Protein AF-A0A1Z4QUS5-F1 (afdb_monomer_lite)

Foldseek 3Di:
DDQPQLDDPLLLVVLVVCLVPPDPQSVLLSVLNNCVRVVHDLVVNCVVSVDDSVSSVVSSCLSNPDPQDPPDNVSSVVSSCVRRNPPPDDPDLFDPVLLVVLLVLLVVCVVPPPAPDLLRSLVVSQVVSVVVVGGNDHSVRSVVSNVPDD

Radius of gyration: 21.04 Å; chains: 1; bounding box: 39×36×60 Å

Structure (mmCIF, N/CA/C/O backbone):
data_AF-A0A1Z4QUS5-F1
#
_entry.id   AF-A0A1Z4QUS5-F1
#
loop_
_atom_site.group_PDB
_atom_site.id
_atom_site.type_symbol
_atom_site.label_atom_id
_atom_site.label_alt_id
_atom_site.label_comp_id
_atom_site.label_asym_id
_atom_site.label_entity_id
_atom_site.label_seq_id
_atom_site.pdbx_PDB_ins_code
_atom_site.Cartn_x
_atom_site.Cartn_y
_atom_site.Cartn_z
_atom_site.occupancy
_atom_site.B_iso_or_equiv
_atom_site.auth_seq_id
_atom_site.auth_comp_id
_atom_site.auth_asym_id
_atom_site.auth_atom_id
_atom_site.pdbx_PDB_model_num
ATOM 1 N N . MET A 1 1 ? -16.099 -4.750 26.395 1.00 41.19 1 MET A N 1
ATOM 2 C CA . MET A 1 1 ? -14.642 -4.618 26.167 1.00 41.19 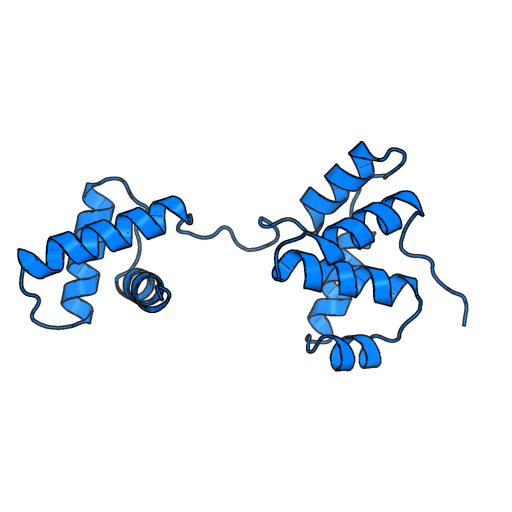1 MET A CA 1
ATOM 3 C C . MET A 1 1 ? -14.369 -3.147 25.902 1.00 41.19 1 MET A C 1
ATOM 5 O O . MET A 1 1 ? -15.075 -2.600 25.065 1.00 41.19 1 MET A O 1
ATOM 9 N N . PRO A 1 2 ? -13.471 -2.484 26.644 1.00 43.50 2 PRO A N 1
ATOM 10 C CA . PRO A 1 2 ? -13.249 -1.050 26.488 1.00 43.50 2 PRO A CA 1
ATOM 11 C C . PRO A 1 2 ? -12.694 -0.746 25.092 1.00 43.50 2 PRO A C 1
ATOM 13 O O . PRO A 1 2 ? -11.752 -1.396 24.635 1.00 43.50 2 PRO A O 1
ATOM 16 N N . HIS A 1 3 ? -13.311 0.222 24.412 1.00 53.38 3 HIS A N 1
ATOM 17 C CA . HIS A 1 3 ? -12.841 0.754 23.139 1.00 53.38 3 HIS A CA 1
ATOM 18 C C . HIS A 1 3 ? -11.503 1.457 23.371 1.00 53.38 3 HIS A C 1
ATOM 20 O O . HIS A 1 3 ? -11.458 2.529 23.968 1.00 53.38 3 HIS A O 1
ATOM 26 N N . ILE A 1 4 ? -10.402 0.861 22.913 1.00 56.81 4 ILE A N 1
ATOM 27 C CA . ILE A 1 4 ? -9.142 1.597 22.809 1.00 56.81 4 ILE A CA 1
ATOM 28 C C . ILE A 1 4 ? -9.257 2.406 21.527 1.00 56.81 4 ILE A C 1
ATOM 30 O O . ILE A 1 4 ? -9.103 1.868 20.432 1.00 56.81 4 ILE A O 1
ATOM 34 N N . GLN A 1 5 ? -9.593 3.680 21.676 1.00 68.50 5 GLN A N 1
ATOM 35 C CA . GLN A 1 5 ? -9.586 4.630 20.580 1.00 68.50 5 GLN A CA 1
ATOM 36 C C . GLN A 1 5 ? -8.124 4.842 20.166 1.00 68.50 5 GLN A C 1
ATOM 38 O O . GLN A 1 5 ? -7.312 5.334 20.945 1.00 68.50 5 GLN A O 1
ATOM 43 N N . ILE A 1 6 ? -7.765 4.361 18.975 1.00 79.69 6 ILE A N 1
ATOM 44 C CA . ILE A 1 6 ? -6.384 4.412 18.460 1.00 79.69 6 ILE A CA 1
ATOM 45 C C . ILE A 1 6 ? -6.158 5.708 17.661 1.00 79.69 6 ILE A C 1
ATOM 47 O O . ILE A 1 6 ? -5.011 6.088 17.434 1.00 79.69 6 ILE A O 1
ATOM 51 N N . LEU A 1 7 ? -7.242 6.371 17.235 1.00 84.12 7 LEU A N 1
ATOM 52 C CA . LEU A 1 7 ? -7.218 7.564 16.390 1.00 84.12 7 LEU A CA 1
ATOM 53 C C . LEU A 1 7 ? -7.811 8.783 17.106 1.00 84.12 7 LEU A C 1
ATOM 55 O O . LEU A 1 7 ? -8.913 8.712 17.660 1.00 84.12 7 LEU A O 1
ATOM 59 N N . ASN A 1 8 ? -7.135 9.927 16.996 1.00 87.50 8 ASN A N 1
ATOM 60 C CA . ASN A 1 8 ? -7.730 11.233 17.295 1.00 87.50 8 ASN A CA 1
ATOM 61 C C . ASN A 1 8 ? -8.809 11.565 16.230 1.00 87.50 8 ASN A C 1
ATOM 63 O O . ASN A 1 8 ? -8.622 11.208 15.064 1.00 87.50 8 ASN A O 1
ATOM 67 N N . PRO A 1 9 ? -9.929 12.241 16.561 1.00 87.75 9 PRO A N 1
ATOM 68 C CA . PRO A 1 9 ? -10.880 12.798 15.593 1.00 87.75 9 PRO A CA 1
ATOM 69 C C . PRO A 1 9 ? -10.282 13.375 14.297 1.00 87.75 9 PRO A C 1
ATOM 71 O O . PRO A 1 9 ? -10.767 13.048 13.216 1.00 87.75 9 PRO A O 1
ATOM 74 N N . ILE A 1 10 ? -9.212 14.173 14.387 1.00 88.50 10 ILE A N 1
ATOM 75 C CA . ILE A 1 10 ? -8.558 14.782 13.212 1.00 88.50 10 ILE A CA 1
ATOM 76 C C . ILE A 1 10 ? -7.894 13.707 12.340 1.00 88.50 10 ILE A C 1
ATOM 78 O O . ILE A 1 10 ? -8.083 13.669 11.127 1.00 88.50 10 ILE A O 1
ATOM 82 N N . GLU A 1 11 ? -7.161 12.779 12.959 1.00 89.00 11 GLU A N 1
ATOM 83 C CA . GLU A 1 11 ? -6.535 11.654 12.257 1.00 89.00 11 GLU A CA 1
ATOM 84 C C . GLU A 1 11 ? -7.579 10.772 11.569 1.00 89.00 11 GLU A C 1
ATOM 86 O O . GLU A 1 11 ? -7.385 10.351 10.429 1.00 89.00 11 GLU A O 1
ATOM 91 N N . LYS A 1 12 ? -8.707 10.520 12.245 1.00 91.19 12 LYS A N 1
ATOM 92 C CA . LYS A 1 12 ? -9.831 9.772 11.682 1.00 91.19 12 LYS A CA 1
ATOM 93 C C . LYS A 1 12 ? -10.361 10.457 10.419 1.00 91.19 12 LYS A C 1
ATOM 95 O O . LYS A 1 12 ? -10.504 9.784 9.404 1.00 91.19 12 LYS A O 1
ATOM 100 N N . GLN A 1 13 ? -10.580 11.772 10.455 1.00 91.19 13 GLN A N 1
ATOM 101 C CA . GLN A 1 13 ? -11.074 12.535 9.304 1.00 91.19 13 GLN A CA 1
ATOM 102 C C . GLN A 1 13 ? -10.115 12.463 8.103 1.00 91.19 13 GLN A C 1
ATOM 104 O O . GLN A 1 13 ? -10.543 12.248 6.968 1.00 91.19 13 GLN A O 1
ATOM 109 N N . VAL A 1 14 ? -8.807 12.591 8.344 1.00 90.31 14 VAL A N 1
ATOM 110 C CA . VAL A 1 14 ? -7.790 12.486 7.283 1.00 90.31 14 VAL A CA 1
ATOM 111 C C . VAL A 1 14 ? -7.732 11.066 6.707 1.00 90.31 14 VAL A C 1
ATOM 113 O O . VAL A 1 14 ? -7.637 10.890 5.490 1.00 90.31 14 VAL A O 1
ATOM 116 N N . LEU A 1 15 ? -7.832 10.038 7.554 1.00 90.81 15 LEU A N 1
ATOM 117 C CA . LEU A 1 15 ? -7.864 8.640 7.117 1.00 90.81 15 LEU A CA 1
ATOM 118 C C . LEU A 1 15 ? -9.115 8.307 6.301 1.00 90.81 15 LEU A C 1
ATOM 120 O O . LEU A 1 15 ? -9.005 7.585 5.313 1.00 90.81 15 LEU A O 1
ATOM 124 N N . GLU A 1 16 ? -10.278 8.842 6.675 1.00 92.81 16 GLU A N 1
ATOM 125 C CA . GLU A 1 16 ? -11.521 8.708 5.906 1.00 92.81 16 GLU A CA 1
ATOM 126 C C . GLU A 1 16 ? -11.392 9.358 4.526 1.00 92.81 16 GLU A C 1
ATOM 128 O O . GLU A 1 16 ? -11.761 8.746 3.522 1.00 92.81 16 GLU A O 1
ATOM 133 N N . HIS A 1 17 ? -10.788 10.549 4.449 1.00 90.44 17 HIS A N 1
ATOM 134 C CA . HIS A 1 17 ? -10.512 11.194 3.167 1.00 90.44 17 HIS A CA 1
ATOM 135 C C . HIS A 1 17 ? -9.614 10.319 2.279 1.00 90.44 17 HIS A C 1
ATOM 137 O O . HIS A 1 17 ? -9.921 10.092 1.111 1.00 90.44 17 HIS A O 1
ATOM 143 N N . ILE A 1 18 ? -8.544 9.750 2.837 1.00 88.38 18 ILE A N 1
ATOM 144 C CA . ILE A 1 18 ? -7.606 8.894 2.094 1.00 88.38 18 ILE A CA 1
ATOM 145 C C . ILE A 1 18 ? -8.221 7.555 1.696 1.00 88.38 18 ILE A C 1
ATOM 147 O O . ILE A 1 18 ? -7.896 7.031 0.632 1.00 88.38 18 ILE A O 1
ATOM 151 N N . ALA A 1 19 ? -9.114 6.999 2.511 1.00 89.38 19 ALA A N 1
ATOM 152 C CA . ALA A 1 19 ? -9.871 5.810 2.143 1.00 89.38 19 ALA A CA 1
ATOM 153 C C . ALA A 1 19 ? -10.782 6.057 0.925 1.00 89.38 19 ALA A C 1
ATOM 155 O O . ALA A 1 19 ? -11.063 5.113 0.189 1.00 89.38 19 ALA A O 1
ATOM 156 N N . ALA A 1 20 ? -11.198 7.307 0.690 1.00 88.88 20 ALA A N 1
ATOM 157 C CA . ALA A 1 20 ? -12.014 7.696 -0.456 1.00 88.88 20 ALA A CA 1
ATOM 158 C C . ALA A 1 20 ? -11.195 8.104 -1.698 1.00 88.88 20 ALA A C 1
ATOM 160 O O . ALA A 1 20 ? -11.622 7.826 -2.815 1.00 88.88 20 ALA A O 1
ATOM 161 N N . THR A 1 21 ? -10.044 8.768 -1.528 1.00 86.75 21 THR A N 1
ATOM 162 C CA . THR A 1 21 ? -9.308 9.416 -2.639 1.00 86.75 21 THR A CA 1
ATOM 163 C C . THR A 1 21 ? -7.896 8.874 -2.885 1.00 86.75 21 THR A C 1
ATOM 165 O O . THR A 1 21 ? -7.249 9.254 -3.862 1.00 86.75 21 THR A O 1
ATOM 168 N N . GLY A 1 22 ? -7.384 8.012 -2.003 1.00 81.44 22 GLY A N 1
ATOM 169 C CA . GLY A 1 22 ? -6.000 7.544 -2.031 1.00 81.44 22 GLY A CA 1
ATOM 170 C C . GLY A 1 22 ? -5.695 6.498 -3.109 1.00 81.44 22 GLY A C 1
ATOM 171 O O . GLY A 1 22 ? -6.553 6.032 -3.847 1.00 81.44 22 GLY A O 1
ATOM 172 N N . SER A 1 23 ? -4.428 6.079 -3.176 1.00 82.94 23 SER A N 1
ATOM 173 C CA . SER A 1 23 ? -4.040 4.899 -3.968 1.00 82.94 23 SER A CA 1
ATOM 174 C C . SER A 1 23 ? -4.551 3.603 -3.328 1.00 82.94 23 SER A C 1
ATOM 176 O O . SER A 1 23 ? -4.694 3.554 -2.108 1.00 82.94 23 SER A O 1
ATOM 178 N N . ASP A 1 24 ? -4.724 2.522 -4.098 1.00 84.00 24 ASP A N 1
ATOM 179 C CA . ASP A 1 24 ? -5.200 1.218 -3.588 1.00 84.00 24 ASP A CA 1
ATOM 180 C C . ASP A 1 24 ? -4.462 0.735 -2.330 1.00 84.00 24 ASP A C 1
ATOM 182 O O . ASP A 1 24 ? -5.055 0.164 -1.411 1.00 84.00 24 ASP A O 1
ATOM 186 N N . GLU A 1 25 ? -3.146 0.958 -2.271 1.00 84.00 25 GLU A N 1
ATOM 187 C CA . GLU A 1 25 ? -2.350 0.613 -1.096 1.00 84.00 25 GLU A CA 1
ATOM 188 C C . GLU A 1 25 ? -2.691 1.502 0.102 1.00 84.00 25 GLU A C 1
ATOM 190 O O . GLU A 1 25 ? -2.849 0.989 1.208 1.00 84.00 25 GLU A O 1
ATOM 195 N N . MET A 1 26 ? -2.818 2.814 -0.102 1.00 85.56 26 MET A N 1
ATOM 196 C CA . MET A 1 26 ? -3.175 3.752 0.964 1.00 85.56 26 MET A CA 1
ATOM 197 C C . MET A 1 26 ? -4.600 3.516 1.460 1.00 85.56 26 MET A C 1
ATOM 199 O O . MET A 1 26 ? -4.795 3.467 2.670 1.00 85.56 26 MET A O 1
ATOM 203 N N . ILE A 1 27 ? -5.553 3.260 0.560 1.00 90.00 27 ILE A N 1
ATOM 204 C CA . ILE A 1 27 ? -6.940 2.914 0.893 1.00 90.00 27 ILE A CA 1
ATOM 205 C C . ILE A 1 27 ? -6.968 1.676 1.793 1.00 90.00 27 ILE A C 1
ATOM 207 O O . ILE A 1 27 ? -7.560 1.698 2.871 1.00 90.00 27 ILE A O 1
ATOM 211 N N . LYS A 1 28 ? -6.272 0.595 1.407 1.00 89.62 28 LYS A N 1
ATOM 212 C CA . LYS A 1 28 ? -6.213 -0.631 2.223 1.00 89.62 28 LYS A CA 1
ATOM 213 C C . LYS A 1 28 ? -5.641 -0.369 3.610 1.00 89.62 28 LYS A C 1
ATOM 215 O O . LYS A 1 28 ? -6.180 -0.865 4.596 1.00 89.62 28 LYS A O 1
ATOM 220 N N . ARG A 1 29 ? -4.541 0.381 3.698 1.00 90.75 29 ARG A N 1
ATOM 221 C CA . ARG A 1 29 ? -3.883 0.644 4.982 1.00 90.75 29 ARG A CA 1
ATOM 222 C C . ARG A 1 29 ? -4.715 1.585 5.867 1.00 90.75 29 ARG A C 1
ATOM 224 O O . ARG A 1 29 ? -4.797 1.341 7.067 1.00 90.75 29 ARG A O 1
ATOM 231 N N . ALA A 1 30 ? -5.369 2.591 5.284 1.00 91.62 30 ALA A N 1
ATOM 232 C CA . ALA A 1 30 ? -6.278 3.491 5.991 1.00 91.62 30 ALA A CA 1
ATOM 233 C C . ALA A 1 30 ? -7.492 2.732 6.546 1.00 91.62 30 ALA A C 1
ATOM 235 O O . ALA A 1 30 ? -7.786 2.833 7.735 1.00 91.62 30 ALA A O 1
ATOM 236 N N . ASN A 1 31 ? -8.112 1.869 5.735 1.00 92.62 31 ASN A N 1
ATOM 237 C CA . ASN A 1 31 ? -9.232 1.033 6.170 1.00 92.62 31 ASN A CA 1
ATOM 238 C C . ASN A 1 31 ? -8.854 0.096 7.324 1.00 92.62 31 ASN A C 1
ATOM 240 O O . ASN A 1 31 ? -9.638 -0.066 8.250 1.00 92.62 31 ASN A O 1
ATOM 244 N N . ILE A 1 32 ? -7.640 -0.470 7.341 1.00 92.38 32 ILE A N 1
ATOM 245 C CA . ILE A 1 32 ? -7.173 -1.264 8.492 1.00 92.38 32 ILE A CA 1
ATOM 246 C C . ILE A 1 32 ? -7.236 -0.443 9.790 1.00 92.38 32 ILE A C 1
ATOM 248 O O . ILE A 1 32 ? -7.702 -0.953 10.805 1.00 92.38 32 ILE A O 1
ATOM 252 N N . LEU A 1 33 ? -6.769 0.808 9.773 1.00 91.69 33 LEU A N 1
ATOM 253 C CA . LEU A 1 33 ? -6.740 1.666 10.962 1.00 91.69 33 LEU A CA 1
ATOM 254 C C . LEU A 1 33 ? -8.137 2.141 11.376 1.00 91.69 33 LEU A C 1
ATOM 256 O O . LEU A 1 33 ? -8.429 2.176 12.570 1.00 91.69 33 LEU A O 1
ATOM 260 N N . LEU A 1 34 ? -9.006 2.451 10.411 1.00 92.50 34 LEU A N 1
ATOM 261 C CA . LEU A 1 34 ? -10.393 2.838 10.675 1.00 92.50 34 LEU A CA 1
ATOM 262 C C . LEU A 1 34 ? -11.189 1.696 11.325 1.00 92.50 34 LEU A C 1
ATOM 264 O O . LEU A 1 34 ? -11.861 1.921 12.330 1.00 92.50 34 LEU A O 1
ATOM 268 N N . GLU A 1 35 ? -11.052 0.465 10.824 1.00 91.44 35 GLU A N 1
ATOM 269 C CA . GLU A 1 35 ? -11.697 -0.719 11.416 1.00 91.44 35 GLU A CA 1
ATOM 270 C C . GLU A 1 35 ? -11.116 -1.059 12.798 1.00 91.44 35 GLU A C 1
ATOM 272 O O . GLU A 1 35 ? -11.830 -1.439 13.721 1.00 91.44 35 GLU A O 1
ATOM 277 N N . LEU A 1 36 ? -9.805 -0.883 12.989 1.00 89.81 36 LEU A N 1
ATOM 278 C CA . LEU A 1 36 ? -9.202 -1.026 14.316 1.00 89.81 36 LEU A CA 1
ATOM 279 C C . LEU A 1 36 ? -9.770 -0.004 15.311 1.00 89.81 36 LEU A C 1
ATOM 281 O O . LEU A 1 36 ? -9.974 -0.338 16.477 1.00 89.81 36 LEU A O 1
ATOM 285 N N . ASN A 1 37 ? -10.038 1.222 14.858 1.00 89.50 37 ASN A N 1
ATOM 286 C CA . ASN A 1 37 ? -10.602 2.281 15.688 1.00 89.50 37 ASN A CA 1
ATOM 287 C C . ASN A 1 37 ? -12.094 2.082 15.993 1.00 89.50 37 ASN A C 1
ATOM 289 O O . ASN A 1 37 ? -12.546 2.479 17.064 1.00 89.50 37 ASN A O 1
ATOM 293 N N . SER A 1 38 ? -12.857 1.436 15.103 1.00 86.12 38 SER A N 1
ATOM 294 C CA . SER A 1 38 ? -14.248 1.043 15.383 1.00 86.12 38 SER A CA 1
ATOM 295 C C . SER A 1 38 ? -14.356 -0.110 16.392 1.00 86.12 38 SER A C 1
ATOM 297 O O . SER A 1 38 ? -15.449 -0.418 16.863 1.00 86.12 38 SER A O 1
ATOM 299 N N . GLY A 1 39 ? -13.226 -0.710 16.786 1.00 84.56 39 GLY A N 1
ATOM 300 C CA . GLY A 1 39 ? -13.170 -1.828 17.726 1.00 84.56 39 GLY A CA 1
ATOM 301 C C . GLY A 1 39 ? -13.323 -3.194 17.057 1.00 84.56 39 GLY A C 1
ATOM 302 O O . GLY A 1 39 ? -13.524 -4.191 17.753 1.00 84.56 39 GLY A O 1
ATOM 303 N N . GLU A 1 40 ? -13.218 -3.259 15.728 1.00 86.06 40 GLU A N 1
ATOM 304 C CA . GLU A 1 40 ? -13.341 -4.507 14.986 1.00 86.06 40 GLU A CA 1
ATOM 305 C C . GLU A 1 40 ? -12.205 -5.480 15.341 1.00 86.06 40 GLU A C 1
ATOM 307 O O . GLU A 1 40 ? -11.036 -5.112 15.513 1.00 86.06 40 GLU A O 1
ATOM 312 N N . ASN A 1 41 ? -12.530 -6.770 15.445 1.00 87.00 41 ASN A N 1
ATOM 313 C CA . ASN A 1 41 ? -11.529 -7.775 15.789 1.00 87.00 41 ASN A CA 1
ATOM 314 C C . ASN A 1 41 ? -10.619 -8.048 14.583 1.00 87.00 41 ASN A C 1
ATOM 316 O O . ASN A 1 41 ? -11.089 -8.186 13.455 1.00 87.00 41 ASN A O 1
ATOM 320 N N . HIS A 1 42 ? -9.319 -8.254 14.814 1.00 87.81 42 HIS A N 1
ATOM 321 C CA . HIS A 1 42 ? -8.349 -8.607 13.772 1.00 87.81 42 HIS A CA 1
ATOM 322 C C . HIS A 1 42 ? -8.831 -9.730 12.839 1.00 87.81 42 HIS A C 1
ATOM 324 O O . HIS A 1 42 ? -8.574 -9.666 11.642 1.00 87.81 42 HIS A O 1
ATOM 330 N N . LYS A 1 43 ? -9.532 -10.753 13.358 1.00 88.62 43 LYS A N 1
ATOM 331 C CA . LYS A 1 43 ? -10.084 -11.842 12.526 1.00 88.62 43 LYS A CA 1
ATOM 332 C C . LYS A 1 43 ? -11.099 -11.333 11.494 1.00 88.62 43 LYS A C 1
ATOM 334 O O . LYS A 1 43 ? -11.067 -11.770 10.345 1.00 88.62 43 LYS A O 1
ATOM 339 N N . ASN A 1 44 ? -11.960 -10.405 11.893 1.00 89.44 44 ASN A N 1
ATOM 340 C CA . ASN A 1 44 ? -12.983 -9.829 11.029 1.00 89.44 44 ASN A CA 1
ATOM 341 C C . ASN A 1 44 ? -12.358 -8.867 10.017 1.00 89.44 44 ASN A C 1
ATOM 343 O O . ASN A 1 44 ? -12.672 -8.963 8.836 1.00 89.44 44 ASN A O 1
ATOM 347 N N . ILE A 1 45 ? -11.384 -8.049 10.435 1.00 89.69 45 ILE A N 1
ATOM 348 C CA . ILE A 1 45 ? -10.616 -7.171 9.532 1.00 89.69 45 ILE A CA 1
ATOM 349 C C . ILE A 1 45 ? -9.906 -7.989 8.444 1.00 89.69 45 ILE A C 1
ATOM 351 O O . ILE A 1 45 ? -9.984 -7.661 7.263 1.00 89.69 45 ILE A O 1
ATOM 355 N N . VAL A 1 46 ? -9.249 -9.088 8.828 1.00 92.00 46 VAL A N 1
ATOM 356 C CA . VAL A 1 46 ? -8.584 -10.021 7.902 1.00 92.00 46 VAL A CA 1
ATOM 357 C C . VAL A 1 46 ? -9.566 -10.566 6.867 1.00 92.00 46 VAL A C 1
ATOM 359 O O . VAL A 1 46 ? -9.261 -10.557 5.676 1.00 92.00 46 VAL A O 1
ATOM 362 N N . LYS A 1 47 ? -10.754 -10.997 7.308 1.00 91.50 47 LYS A N 1
ATOM 363 C CA . LYS A 1 47 ? -11.796 -11.527 6.421 1.00 91.50 47 LYS A CA 1
ATOM 364 C C . LYS A 1 47 ? -12.377 -10.446 5.504 1.00 91.50 47 LYS A C 1
ATOM 366 O O . LYS A 1 47 ? -12.568 -10.704 4.323 1.00 91.50 47 LYS A O 1
ATOM 371 N N . LYS A 1 48 ? -12.635 -9.249 6.039 1.00 90.06 48 LYS A N 1
ATOM 372 C CA . LYS A 1 48 ? -13.261 -8.121 5.332 1.00 90.06 48 LYS A CA 1
ATOM 373 C C . LYS A 1 48 ? -12.343 -7.519 4.271 1.00 90.06 48 LYS A C 1
ATOM 375 O O . LYS A 1 48 ? -12.788 -7.237 3.168 1.00 90.06 48 LYS A O 1
ATOM 380 N N . LEU A 1 49 ? -11.065 -7.333 4.602 1.00 88.81 49 LEU A N 1
ATOM 381 C CA . LEU A 1 49 ? -10.093 -6.659 3.736 1.00 88.81 49 LEU A CA 1
ATOM 382 C C . LEU A 1 49 ? -9.198 -7.628 2.947 1.00 88.81 49 LEU A C 1
ATOM 384 O O . LEU A 1 49 ? -8.393 -7.181 2.131 1.00 88.81 49 LEU A O 1
ATOM 388 N N . GLY A 1 50 ? -9.294 -8.939 3.194 1.00 89.88 50 GLY A N 1
ATOM 389 C CA . GLY A 1 50 ? -8.469 -9.947 2.520 1.00 89.88 50 GLY A CA 1
ATOM 390 C C . GLY A 1 50 ? -6.970 -9.800 2.808 1.00 89.88 50 GLY A C 1
ATOM 391 O O . GLY A 1 50 ? -6.137 -10.058 1.942 1.00 89.88 50 GLY A O 1
ATOM 392 N N . VAL A 1 51 ? -6.608 -9.338 4.008 1.00 89.44 51 VAL A N 1
ATOM 393 C CA . VAL A 1 51 ? -5.213 -9.083 4.409 1.00 89.44 51 VAL A CA 1
ATOM 394 C C . VAL A 1 51 ? -4.732 -10.105 5.429 1.00 89.44 51 VAL A C 1
ATOM 396 O O . VAL A 1 51 ? -5.511 -10.623 6.217 1.00 89.44 51 VAL A O 1
ATOM 399 N N . ALA A 1 52 ? -3.427 -10.374 5.482 1.00 90.38 52 ALA A N 1
ATOM 400 C CA . ALA A 1 52 ? -2.870 -11.244 6.515 1.00 90.38 52 ALA A CA 1
ATOM 401 C C . ALA A 1 52 ? -3.007 -10.619 7.917 1.00 90.38 52 ALA A C 1
ATOM 403 O O . ALA A 1 52 ? -2.835 -9.411 8.093 1.00 90.38 52 ALA A O 1
ATOM 404 N N . LYS A 1 53 ? -3.210 -11.451 8.949 1.00 90.06 53 LYS A N 1
ATOM 405 C CA . LYS A 1 53 ? -3.255 -10.999 10.355 1.00 90.06 53 LYS A CA 1
ATOM 406 C C . LYS A 1 53 ? -2.011 -10.190 10.740 1.00 90.06 53 LYS A C 1
ATOM 408 O O . LYS A 1 53 ? -2.124 -9.173 11.416 1.00 90.06 53 LYS A O 1
ATOM 413 N N . GLN A 1 54 ? -0.836 -10.612 10.266 1.00 90.25 54 GLN A N 1
ATOM 414 C CA . GLN A 1 54 ? 0.423 -9.905 10.514 1.00 90.25 54 GLN A CA 1
ATOM 415 C C . GLN A 1 54 ? 0.410 -8.477 9.953 1.00 90.25 54 GLN A C 1
ATOM 417 O O . GLN A 1 54 ? 0.967 -7.575 10.571 1.00 90.25 54 GLN A O 1
ATOM 422 N N . THR A 1 55 ? -0.254 -8.253 8.818 1.00 88.88 55 THR A N 1
ATOM 423 C CA . THR A 1 55 ? -0.402 -6.929 8.205 1.00 88.88 55 THR A CA 1
ATOM 424 C C . THR A 1 55 ? -1.179 -5.992 9.123 1.00 88.88 55 THR A C 1
ATOM 426 O O . THR A 1 55 ? -0.713 -4.888 9.390 1.00 88.88 55 THR A O 1
ATOM 429 N N . VAL A 1 56 ? -2.307 -6.452 9.673 1.00 91.06 56 VAL A N 1
ATOM 430 C CA . VAL A 1 56 ? -3.121 -5.677 10.627 1.00 91.06 56 VAL A CA 1
ATOM 431 C C . VAL A 1 56 ? -2.302 -5.310 11.866 1.00 91.06 56 VAL A C 1
ATOM 433 O O . VAL A 1 56 ? -2.223 -4.138 12.234 1.00 91.06 56 VAL A O 1
ATOM 436 N N . THR A 1 57 ? -1.614 -6.289 12.463 1.00 90.50 57 THR A N 1
ATOM 437 C CA . THR A 1 57 ? -0.758 -6.065 13.639 1.00 90.50 57 THR A CA 1
ATOM 438 C C . THR A 1 57 ? 0.370 -5.073 13.350 1.00 90.50 57 THR A C 1
ATOM 440 O O . THR A 1 57 ? 0.636 -4.186 14.160 1.00 90.50 57 THR A O 1
ATOM 443 N N . ASN A 1 58 ? 1.031 -5.201 12.197 1.00 90.19 58 ASN A N 1
ATOM 444 C CA . ASN A 1 58 ? 2.137 -4.328 11.813 1.00 90.19 58 ASN A CA 1
ATOM 445 C C . ASN A 1 58 ? 1.680 -2.880 11.626 1.00 90.19 58 ASN A C 1
ATOM 447 O O . ASN A 1 58 ? 2.377 -1.973 12.072 1.00 90.19 58 ASN A O 1
ATOM 451 N N . TRP A 1 59 ? 0.523 -2.658 10.998 1.00 90.25 59 TRP A N 1
ATOM 452 C CA . TRP A 1 59 ? -0.009 -1.309 10.799 1.00 90.25 59 TRP A CA 1
ATOM 453 C C . TRP A 1 59 ? -0.474 -0.672 12.096 1.00 90.25 59 TRP A C 1
ATOM 455 O O . TRP A 1 59 ? -0.117 0.475 12.348 1.00 90.25 59 TRP A O 1
ATOM 465 N N . LYS A 1 60 ? -1.154 -1.434 12.964 1.00 90.19 60 LYS A N 1
ATOM 466 C CA . LYS A 1 60 ? -1.471 -0.977 14.320 1.00 90.19 60 LYS A CA 1
ATOM 467 C C . LYS A 1 60 ? -0.206 -0.524 15.044 1.00 90.19 60 LYS A C 1
ATOM 469 O O . LYS A 1 60 ? -0.149 0.600 15.523 1.00 90.19 60 LYS A O 1
ATOM 474 N N . LYS A 1 61 ? 0.822 -1.384 15.066 1.00 89.06 61 LYS A N 1
ATOM 475 C CA . LYS A 1 61 ? 2.097 -1.095 15.730 1.00 89.06 61 LYS A CA 1
ATOM 476 C C . LYS A 1 61 ? 2.744 0.168 15.165 1.00 89.06 61 LYS A C 1
ATOM 478 O O . LYS A 1 61 ? 3.063 1.050 15.949 1.00 89.06 61 LYS A O 1
ATOM 483 N N . LYS A 1 62 ? 2.893 0.260 13.838 1.00 88.25 62 LYS A N 1
ATOM 484 C CA . LYS A 1 62 ? 3.487 1.421 13.154 1.00 88.25 62 LYS A CA 1
ATOM 485 C C . LYS A 1 62 ? 2.766 2.724 13.480 1.00 88.25 62 LYS A C 1
ATOM 487 O O . LYS A 1 62 ? 3.422 3.727 13.727 1.00 88.25 62 LYS A O 1
ATOM 492 N N . TRP A 1 63 ? 1.436 2.692 13.491 1.00 89.56 63 TRP A N 1
ATOM 493 C CA . TRP A 1 63 ? 0.625 3.858 13.815 1.00 89.56 63 TRP A CA 1
ATOM 494 C C . TRP A 1 63 ? 0.837 4.307 15.262 1.00 89.56 63 TRP A C 1
ATOM 496 O O . TRP A 1 63 ? 1.143 5.468 15.512 1.00 89.56 63 TRP A O 1
ATOM 506 N N . THR A 1 64 ? 0.763 3.369 16.209 1.00 87.38 64 THR A N 1
ATOM 507 C CA . THR A 1 64 ? 0.957 3.660 17.639 1.00 87.38 64 THR A CA 1
ATOM 508 C C . THR A 1 64 ? 2.400 4.003 18.008 1.00 87.38 64 THR A C 1
ATOM 510 O O . THR A 1 64 ? 2.625 4.623 19.037 1.00 87.38 64 THR A O 1
ATOM 513 N N . SER A 1 65 ? 3.381 3.588 17.201 1.00 86.44 65 SER A N 1
ATOM 514 C CA . SER A 1 65 ? 4.797 3.907 17.410 1.00 86.44 65 SER A CA 1
ATOM 515 C C . SER A 1 65 ? 5.227 5.218 16.754 1.00 86.44 65 SER A C 1
ATOM 517 O O . SER A 1 65 ? 6.401 5.565 16.834 1.00 86.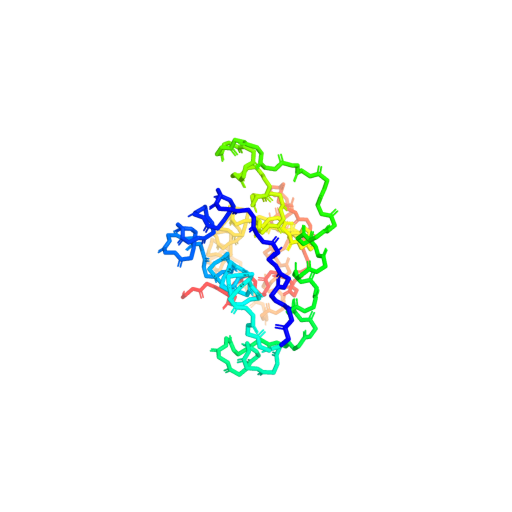44 65 SER A O 1
ATOM 519 N N . SER A 1 66 ? 4.328 5.904 16.044 1.00 83.50 66 SER A N 1
ATOM 520 C CA . SER A 1 66 ? 4.637 7.204 15.456 1.00 83.50 66 SER A CA 1
ATOM 521 C C . SER A 1 66 ? 4.808 8.240 16.564 1.00 83.50 66 SER A C 1
ATOM 523 O O . SER A 1 66 ? 3.966 8.351 17.452 1.00 83.50 66 SER A O 1
ATOM 525 N N . THR A 1 67 ? 5.896 9.003 16.499 1.00 79.12 67 THR A N 1
ATOM 526 C CA . THR A 1 67 ? 6.189 10.101 17.430 1.00 79.12 67 THR A CA 1
ATOM 527 C C . THR A 1 67 ? 5.470 11.398 17.059 1.00 79.12 67 THR A C 1
ATOM 529 O O . THR A 1 67 ? 5.583 12.376 17.787 1.00 79.12 67 THR A O 1
ATOM 532 N N . ILE A 1 68 ? 4.756 11.425 15.928 1.00 78.88 68 ILE A N 1
ATOM 533 C CA . ILE A 1 68 ? 4.035 12.608 15.458 1.00 78.88 68 ILE A CA 1
ATOM 534 C C . ILE A 1 68 ? 2.708 12.700 16.218 1.00 78.88 68 ILE A C 1
ATOM 536 O O . ILE A 1 68 ? 1.830 11.834 16.092 1.00 78.88 68 ILE A O 1
ATOM 540 N N . THR A 1 69 ? 2.573 13.755 17.016 1.00 77.94 69 THR A N 1
ATOM 541 C CA . THR A 1 69 ? 1.328 14.149 17.673 1.00 77.94 69 THR A CA 1
ATOM 542 C C . THR A 1 69 ? 0.502 14.984 16.708 1.00 77.94 69 THR A C 1
ATOM 544 O O . THR A 1 69 ? 0.944 16.020 16.226 1.00 77.94 69 THR A O 1
ATOM 547 N N . SER A 1 70 ? -0.699 14.512 16.387 1.00 80.25 70 SER A N 1
ATOM 548 C CA . SER A 1 70 ? -1.592 15.192 15.452 1.00 80.25 70 SER A CA 1
ATOM 549 C C . SER A 1 70 ? -2.535 16.125 16.206 1.00 80.25 70 SER A C 1
ATOM 551 O O . SER A 1 70 ? -3.660 15.739 16.535 1.00 80.25 70 SER A O 1
ATOM 553 N N . GLU A 1 71 ? -2.042 17.323 16.523 1.00 80.94 71 GLU A N 1
ATOM 554 C CA . GLU A 1 71 ? -2.825 18.401 17.146 1.00 80.94 71 GLU A CA 1
ATOM 555 C C . GLU A 1 71 ? -3.535 19.259 16.093 1.00 80.94 71 GLU A C 1
ATOM 557 O O . GLU A 1 71 ? -4.668 19.690 16.308 1.00 80.94 71 GLU A O 1
ATOM 562 N N . THR A 1 72 ? -2.915 19.438 14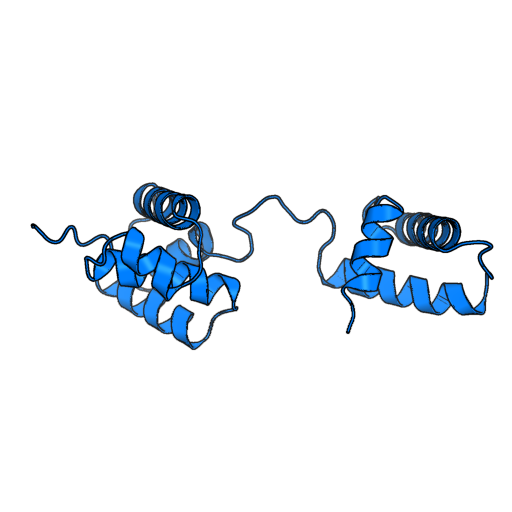.922 1.00 85.69 72 THR A N 1
ATOM 563 C CA . THR A 1 72 ? -3.510 20.129 13.774 1.00 85.69 72 THR A CA 1
ATOM 564 C C . THR A 1 72 ? -3.807 19.183 12.607 1.00 85.69 72 THR A C 1
ATOM 566 O O . THR A 1 72 ? -3.351 18.035 12.553 1.00 85.69 72 THR A O 1
ATOM 569 N N . LEU A 1 73 ? -4.588 19.670 11.636 1.00 84.00 73 LEU A N 1
ATOM 570 C CA . LEU A 1 73 ? -4.869 18.941 10.397 1.00 84.00 73 LEU A CA 1
ATOM 571 C C . LEU A 1 73 ? -3.589 18.695 9.578 1.00 84.00 73 LEU A C 1
ATOM 573 O O . LEU A 1 73 ? -3.431 17.618 9.006 1.00 84.00 73 LEU A O 1
ATOM 577 N N . GLU A 1 74 ? -2.661 19.654 9.555 1.00 83.69 74 GLU A N 1
ATOM 578 C CA . GLU A 1 74 ? -1.379 19.504 8.856 1.00 83.69 74 GLU A CA 1
ATOM 579 C C . GLU A 1 74 ? -0.517 18.409 9.495 1.00 83.69 74 GLU A C 1
ATOM 581 O O . GLU A 1 74 ? 0.014 17.556 8.781 1.00 83.69 74 GLU A O 1
ATOM 586 N N . ASP A 1 75 ? -0.470 18.344 10.828 1.00 85.94 75 ASP A N 1
ATOM 587 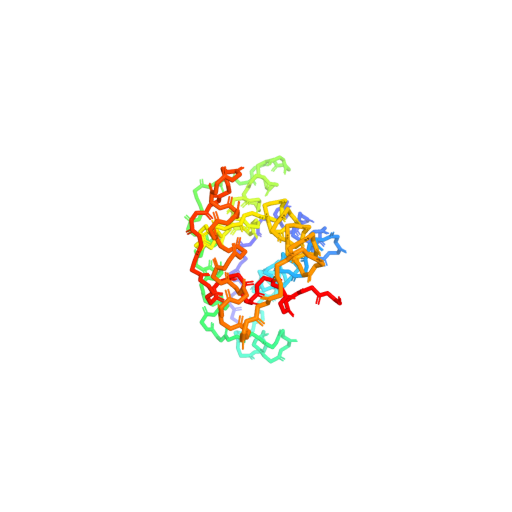C CA . ASP A 1 75 ? 0.255 17.293 11.553 1.00 85.94 75 ASP A CA 1
ATOM 588 C C . ASP A 1 75 ? -0.348 15.904 11.307 1.00 85.94 75 ASP A C 1
ATOM 590 O O . ASP A 1 75 ? 0.371 14.910 11.174 1.00 85.94 75 ASP A O 1
ATOM 594 N N . ALA A 1 76 ? -1.680 15.814 11.224 1.00 85.69 76 ALA A N 1
ATOM 595 C CA . ALA A 1 76 ? -2.378 14.579 10.873 1.00 85.69 76 ALA A CA 1
ATOM 596 C C . ALA A 1 76 ? -2.037 14.122 9.448 1.00 85.69 76 ALA A C 1
ATOM 598 O O . ALA A 1 76 ? -1.744 12.945 9.226 1.00 85.69 76 ALA A O 1
ATOM 599 N N . ILE A 1 77 ? -2.011 15.048 8.486 1.00 84.88 77 ILE A N 1
ATOM 600 C CA . ILE A 1 77 ? -1.600 14.762 7.106 1.00 84.88 77 ILE A CA 1
ATOM 601 C C . ILE A 1 77 ? -0.131 14.321 7.063 1.00 84.88 77 ILE A C 1
ATOM 603 O O . ILE A 1 77 ? 0.190 13.333 6.399 1.00 84.88 77 ILE A O 1
ATOM 607 N N . ALA A 1 78 ? 0.758 14.996 7.795 1.00 84.44 78 ALA A N 1
ATOM 608 C CA . ALA A 1 78 ? 2.172 14.644 7.880 1.00 84.44 78 ALA A CA 1
ATOM 609 C C . ALA A 1 78 ? 2.370 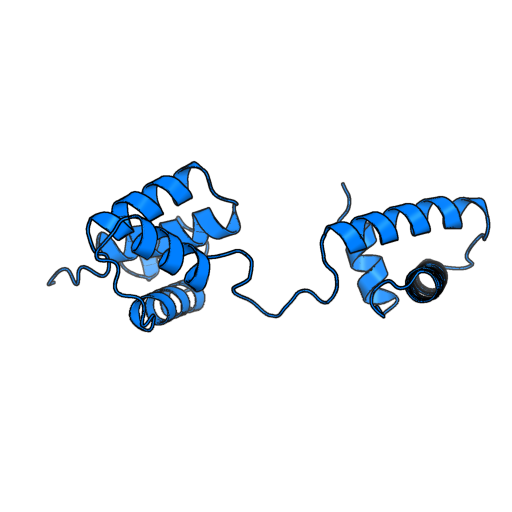13.233 8.455 1.00 84.44 78 ALA A C 1
ATOM 611 O O . ALA A 1 78 ? 3.063 12.412 7.851 1.00 84.44 78 ALA A O 1
ATOM 612 N N . LYS A 1 79 ? 1.687 12.910 9.560 1.00 86.94 79 LYS A N 1
ATOM 613 C CA . LYS A 1 79 ? 1.699 11.574 10.170 1.00 86.94 79 LYS A CA 1
ATOM 614 C C . LYS A 1 79 ? 1.206 10.501 9.217 1.00 86.94 79 LYS A C 1
ATOM 616 O O . LYS A 1 79 ? 1.818 9.440 9.101 1.00 86.94 79 LYS A O 1
ATOM 621 N N . VAL A 1 80 ? 0.103 10.758 8.520 1.00 87.12 80 VAL A N 1
ATOM 622 C CA . VAL A 1 80 ? -0.432 9.805 7.552 1.00 87.12 80 VAL A CA 1
ATOM 623 C C . VAL A 1 80 ? 0.547 9.598 6.397 1.00 87.12 80 VAL A C 1
ATOM 625 O O . VAL A 1 80 ? 0.808 8.456 6.024 1.00 87.12 80 VAL A O 1
ATOM 628 N N . ASN A 1 81 ? 1.141 10.660 5.861 1.00 83.62 81 ASN A N 1
ATOM 629 C CA . ASN A 1 81 ? 2.128 10.543 4.792 1.00 83.62 81 ASN A CA 1
ATOM 630 C C . ASN A 1 81 ? 3.384 9.780 5.231 1.00 83.62 81 ASN A C 1
ATOM 632 O O . ASN A 1 81 ? 3.892 8.964 4.462 1.00 83.62 81 ASN A O 1
ATOM 636 N N . ASP A 1 82 ? 3.852 9.989 6.459 1.00 83.88 82 ASP A N 1
ATOM 637 C CA . ASP A 1 82 ? 4.998 9.271 7.018 1.00 83.88 82 ASP A CA 1
ATOM 638 C C . ASP A 1 82 ? 4.685 7.782 7.254 1.00 83.88 82 ASP A C 1
ATOM 640 O O . ASP A 1 82 ? 5.385 6.888 6.769 1.00 83.88 82 ASP A O 1
ATOM 644 N N . VAL A 1 83 ? 3.574 7.495 7.936 1.00 85.25 83 VAL A N 1
ATOM 645 C CA . VAL A 1 83 ? 3.231 6.132 8.350 1.00 85.25 83 VAL A CA 1
ATOM 646 C C . VAL A 1 83 ? 2.671 5.313 7.186 1.00 85.25 83 VAL A C 1
ATOM 648 O O . VAL A 1 83 ? 3.097 4.177 6.970 1.00 85.25 83 VAL A O 1
ATOM 651 N N . LEU A 1 84 ? 1.703 5.855 6.442 1.00 83.31 84 LEU A N 1
ATOM 652 C CA . LEU A 1 84 ? 0.923 5.143 5.420 1.00 83.31 84 LEU A CA 1
ATOM 653 C C . LEU A 1 84 ? 1.397 5.401 3.993 1.00 83.31 84 LEU A C 1
ATOM 655 O O . LEU A 1 84 ? 0.975 4.665 3.094 1.00 83.31 84 LEU A O 1
ATOM 659 N N . GLY A 1 85 ? 2.236 6.413 3.773 1.00 73.19 85 GLY A N 1
ATOM 660 C CA . GLY A 1 85 ? 2.626 6.861 2.443 1.00 73.19 85 GLY A CA 1
ATOM 661 C C . GLY A 1 85 ? 3.309 5.796 1.583 1.00 73.19 85 GLY A C 1
ATOM 662 O O . GLY A 1 85 ? 3.719 4.713 2.018 1.00 73.19 85 GLY A O 1
ATOM 663 N N . VAL A 1 86 ? 3.458 6.132 0.303 1.00 57.75 86 VAL A N 1
ATOM 664 C CA . VAL A 1 86 ? 3.977 5.255 -0.766 1.00 57.75 86 VAL A CA 1
ATOM 665 C C . VAL A 1 86 ? 5.430 4.802 -0.515 1.00 57.75 86 VAL A C 1
ATOM 667 O O . VAL A 1 86 ? 5.889 3.820 -1.097 1.00 57.75 86 VAL A O 1
ATOM 670 N N . ASN A 1 87 ? 6.140 5.467 0.403 1.00 52.91 87 ASN A N 1
ATOM 671 C CA . ASN A 1 87 ? 7.509 5.137 0.809 1.00 52.91 87 ASN A CA 1
ATOM 672 C C . ASN A 1 87 ? 7.592 4.123 1.962 1.00 52.91 87 ASN A C 1
ATOM 674 O O . ASN A 1 87 ? 8.690 3.691 2.310 1.00 52.91 87 ASN A O 1
ATOM 678 N N . ALA A 1 88 ? 6.465 3.705 2.550 1.00 53.03 88 ALA A N 1
ATOM 679 C CA . ALA A 1 88 ? 6.455 2.707 3.614 1.00 53.03 88 ALA A CA 1
ATOM 680 C C . ALA A 1 88 ? 6.746 1.300 3.045 1.00 53.03 88 ALA A C 1
ATOM 682 O O . ALA A 1 88 ? 5.842 0.512 2.768 1.00 53.03 88 ALA A O 1
ATOM 683 N N . GLY A 1 89 ? 8.030 0.984 2.858 1.00 55.50 89 GLY A N 1
ATOM 684 C CA . GLY A 1 89 ? 8.528 -0.282 2.319 1.00 55.50 89 GLY A CA 1
ATOM 685 C C . GLY A 1 89 ? 10.010 -0.202 1.941 1.00 55.50 89 GLY A C 1
ATOM 686 O O . GLY A 1 89 ? 10.630 0.852 2.043 1.00 55.50 89 GLY A O 1
ATOM 687 N N . ARG A 1 90 ? 10.607 -1.317 1.494 1.00 52.78 90 ARG A N 1
ATOM 688 C CA . ARG A 1 90 ? 11.969 -1.280 0.931 1.00 52.78 90 ARG A CA 1
ATOM 689 C C . ARG A 1 90 ? 11.960 -0.335 -0.279 1.00 52.78 90 ARG A C 1
ATOM 691 O O . ARG A 1 90 ? 11.123 -0.551 -1.160 1.00 52.78 90 ARG A O 1
ATOM 698 N N . PRO A 1 91 ? 12.885 0.639 -0.372 1.00 58.62 91 PRO A N 1
ATOM 699 C CA . PRO A 1 91 ? 12.975 1.512 -1.533 1.00 58.62 91 PRO A CA 1
ATOM 700 C C . PRO A 1 91 ? 12.989 0.687 -2.819 1.00 58.62 91 PRO A C 1
ATOM 702 O O . PRO A 1 91 ? 13.760 -0.274 -2.950 1.00 58.62 91 PRO A O 1
ATOM 705 N N . LYS A 1 92 ? 12.109 1.030 -3.766 1.00 67.31 92 LYS A N 1
ATOM 706 C CA . LYS A 1 92 ? 12.137 0.396 -5.084 1.00 67.31 92 LYS A CA 1
ATOM 707 C C . LYS A 1 92 ? 13.491 0.723 -5.710 1.00 67.31 92 LYS A C 1
ATOM 709 O O . LYS A 1 92 ? 13.857 1.888 -5.810 1.00 67.31 92 LYS A O 1
ATOM 714 N N . LYS A 1 93 ? 14.221 -0.306 -6.154 1.00 74.38 93 LYS A N 1
ATOM 715 C CA . LYS A 1 93 ? 15.506 -0.136 -6.861 1.00 74.38 93 LYS A CA 1
ATOM 716 C C . LYS A 1 93 ? 15.373 0.667 -8.161 1.00 74.38 93 LYS A C 1
ATOM 718 O O . LYS A 1 93 ? 16.377 1.116 -8.689 1.00 74.38 93 LYS A O 1
ATOM 723 N N . CYS A 1 94 ? 14.153 0.785 -8.681 1.00 78.31 94 CYS A N 1
ATOM 724 C CA . CYS A 1 94 ? 13.822 1.531 -9.881 1.00 78.31 94 CYS A CA 1
ATOM 725 C C . CYS A 1 94 ? 12.508 2.283 -9.644 1.00 78.31 94 CYS A C 1
ATOM 727 O O . CYS A 1 94 ? 11.500 1.686 -9.245 1.00 78.31 94 CYS A O 1
ATOM 729 N N . LYS A 1 95 ? 12.542 3.602 -9.832 1.00 82.88 95 LYS A N 1
ATOM 730 C CA . LYS A 1 95 ? 11.382 4.492 -9.734 1.00 82.88 95 LYS A CA 1
ATOM 731 C C . LYS A 1 95 ? 10.484 4.318 -10.959 1.00 82.88 95 LYS A C 1
ATOM 733 O O . LYS A 1 95 ? 10.921 3.856 -12.006 1.00 82.88 95 LYS A O 1
ATOM 738 N N . ARG A 1 96 ? 9.220 4.744 -10.862 1.00 80.69 96 ARG A N 1
ATOM 739 C CA . ARG A 1 96 ? 8.247 4.607 -11.965 1.00 80.69 96 ARG A CA 1
ATOM 740 C C . ARG A 1 96 ? 8.718 5.291 -13.255 1.00 80.69 96 ARG A C 1
ATOM 742 O O . ARG A 1 96 ? 8.653 4.679 -14.310 1.00 80.69 96 ARG A O 1
ATOM 749 N N . ALA A 1 97 ? 9.256 6.507 -13.153 1.00 83.38 97 ALA A N 1
ATOM 750 C CA . ALA A 1 97 ? 9.796 7.236 -14.303 1.00 83.38 97 ALA A CA 1
ATOM 751 C C . ALA A 1 97 ? 10.997 6.523 -14.955 1.00 83.38 97 ALA A C 1
ATOM 753 O O . ALA A 1 97 ? 11.143 6.531 -16.172 1.00 83.38 97 ALA A O 1
ATOM 754 N N . GLU A 1 98 ? 11.848 5.877 -14.155 1.00 88.06 98 GLU A N 1
ATOM 755 C CA . GLU A 1 98 ? 12.977 5.084 -14.656 1.00 88.06 98 GLU A CA 1
ATOM 756 C C . GLU A 1 98 ? 12.483 3.802 -15.337 1.00 88.06 98 GLU A C 1
ATOM 758 O O . GLU A 1 98 ? 12.988 3.445 -16.395 1.00 88.06 98 GLU A O 1
ATOM 763 N N . ALA A 1 99 ? 11.455 3.150 -14.785 1.00 87.50 99 ALA A N 1
ATOM 764 C CA . ALA A 1 99 ? 10.829 1.978 -15.389 1.00 87.50 99 ALA A CA 1
ATOM 765 C C . ALA A 1 99 ? 10.219 2.297 -16.763 1.00 87.50 99 ALA A C 1
ATOM 767 O O . ALA A 1 99 ? 10.408 1.525 -17.697 1.00 87.50 99 ALA A O 1
ATOM 768 N N . SER A 1 100 ? 9.565 3.452 -16.920 1.00 88.12 100 SER A N 1
ATOM 769 C CA . SER A 1 100 ? 9.054 3.905 -18.222 1.00 88.12 100 SER A CA 1
ATOM 770 C C . SER A 1 100 ? 10.174 4.112 -19.247 1.00 88.12 100 SER A C 1
ATOM 772 O O . SER A 1 100 ? 10.058 3.636 -20.371 1.00 88.12 100 SER A O 1
ATOM 774 N N . LYS A 1 101 ? 11.303 4.719 -18.850 1.00 91.31 101 LYS A N 1
ATOM 775 C CA . LYS A 1 101 ? 12.483 4.843 -19.728 1.00 91.31 101 LYS A CA 1
ATOM 776 C C . LYS A 1 101 ? 13.055 3.479 -20.127 1.00 91.31 101 LYS A C 1
ATOM 778 O O . LYS A 1 101 ? 13.506 3.307 -21.252 1.00 91.31 101 LYS A O 1
ATOM 783 N N . ILE A 1 102 ? 13.034 2.495 -19.225 1.00 91.25 102 ILE A N 1
ATOM 784 C CA . ILE A 1 102 ? 13.463 1.120 -19.530 1.00 91.25 102 ILE A CA 1
ATOM 785 C C . ILE A 1 102 ? 12.556 0.480 -20.586 1.00 91.25 102 ILE A C 1
ATOM 787 O O . ILE A 1 102 ? 13.063 -0.194 -21.481 1.00 91.25 102 ILE A O 1
ATOM 791 N N . VAL A 1 103 ? 11.240 0.692 -20.504 1.00 90.06 103 VAL A N 1
ATOM 792 C CA . VAL A 1 103 ? 10.279 0.192 -21.501 1.00 90.06 103 VAL A CA 1
ATOM 793 C C . VAL A 1 103 ? 10.547 0.821 -22.867 1.00 90.06 103 VAL A C 1
ATOM 795 O O . VAL A 1 103 ? 10.678 0.089 -23.845 1.00 90.06 103 VAL A O 1
ATOM 798 N N . GLU A 1 104 ? 10.759 2.136 -22.921 1.00 90.12 104 GLU A N 1
ATOM 799 C CA . GLU A 1 104 ? 11.103 2.859 -24.153 1.00 90.12 104 GLU A CA 1
ATOM 800 C C . GLU A 1 104 ? 12.400 2.326 -24.795 1.00 90.12 104 GLU A C 1
ATOM 802 O O . GLU A 1 104 ? 12.446 2.028 -25.991 1.00 90.12 104 GLU A O 1
ATOM 807 N N . ILE A 1 105 ? 13.450 2.112 -23.991 1.00 88.94 105 ILE A N 1
ATOM 808 C CA . ILE A 1 105 ? 14.700 1.477 -24.447 1.00 88.94 105 ILE A CA 1
ATOM 809 C C . ILE A 1 105 ? 14.418 0.084 -25.017 1.00 88.94 105 ILE A C 1
ATOM 811 O O . ILE A 1 105 ? 14.961 -0.291 -26.056 1.00 88.94 105 ILE A O 1
ATOM 815 N N . SER A 1 106 ? 13.560 -0.685 -24.348 1.00 88.44 106 SER A N 1
ATOM 816 C CA . SER A 1 106 ? 13.218 -2.046 -24.750 1.00 88.44 106 SER A CA 1
ATOM 817 C C . SER A 1 106 ? 12.546 -2.089 -26.129 1.00 88.44 106 SER A C 1
ATOM 819 O O . SER A 1 106 ? 12.894 -2.943 -26.950 1.00 88.44 106 SER A O 1
ATOM 821 N N . GLU A 1 107 ? 11.637 -1.155 -26.413 1.00 87.06 107 GLU A N 1
ATOM 822 C CA . GLU A 1 107 ? 10.934 -1.034 -27.694 1.00 87.06 107 GLU A CA 1
ATOM 823 C C . GLU A 1 107 ? 11.884 -0.598 -28.808 1.00 87.06 107 GLU A C 1
ATOM 825 O O . GLU A 1 107 ? 11.903 -1.197 -29.885 1.00 87.06 107 GLU A O 1
ATOM 830 N N . TRP A 1 108 ? 12.747 0.377 -28.518 1.00 83.38 108 TRP A N 1
ATOM 831 C CA . TRP A 1 108 ? 13.773 0.833 -29.452 1.00 83.38 108 TRP A CA 1
ATOM 832 C C . TRP A 1 108 ? 14.771 -0.281 -29.813 1.00 83.38 108 TRP A C 1
ATOM 834 O O . TRP A 1 108 ? 15.175 -0.416 -30.971 1.00 83.38 108 TRP A O 1
ATOM 844 N N . SER A 1 109 ? 15.131 -1.118 -28.835 1.00 80.50 109 SER A N 1
ATOM 845 C CA . SER A 1 109 ? 16.096 -2.210 -28.996 1.00 80.50 109 SER A CA 1
ATOM 846 C C . SER A 1 109 ? 15.535 -3.392 -29.803 1.00 80.50 109 SER A C 1
ATOM 848 O O . SER A 1 109 ? 16.251 -3.941 -30.647 1.00 80.50 109 SER A O 1
ATOM 850 N N . LYS A 1 110 ? 14.237 -3.727 -29.647 1.00 76.94 110 LYS A N 1
ATOM 851 C CA . LYS A 1 110 ? 13.561 -4.812 -30.402 1.00 76.94 110 LYS A CA 1
ATOM 852 C C . LYS A 1 110 ? 13.748 -4.688 -31.916 1.00 76.94 110 LYS A C 1
ATOM 854 O O . LYS A 1 110 ? 13.949 -5.696 -32.585 1.00 76.94 110 LYS A O 1
ATOM 859 N N . ASN A 1 111 ? 13.715 -3.462 -32.436 1.00 72.00 111 ASN A N 1
ATOM 860 C CA . ASN A 1 111 ? 13.766 -3.199 -33.875 1.00 72.00 111 ASN A CA 1
ATOM 861 C C . ASN A 1 111 ? 15.193 -3.133 -34.444 1.00 72.00 111 ASN A C 1
ATOM 863 O O . ASN A 1 111 ? 15.366 -3.212 -35.656 1.00 72.00 111 ASN A O 1
ATOM 867 N N . ARG A 1 112 ? 16.221 -2.964 -33.600 1.00 71.31 112 ARG A N 1
ATOM 868 C CA . ARG A 1 112 ? 17.606 -2.714 -34.047 1.00 71.31 112 ARG A CA 1
ATOM 869 C C . ARG A 1 112 ? 18.569 -3.855 -33.754 1.00 71.31 112 ARG A C 1
ATOM 871 O O . ARG A 1 112 ? 19.527 -4.040 -34.500 1.00 71.31 112 ARG A O 1
ATOM 878 N N . LYS A 1 113 ? 18.353 -4.599 -32.666 1.00 73.94 113 LYS A N 1
ATOM 879 C CA . LYS A 1 113 ? 19.228 -5.700 -32.246 1.00 73.94 113 LYS A CA 1
ATOM 880 C C . LYS A 1 113 ? 18.395 -6.945 -31.939 1.00 73.94 113 LYS A C 1
ATOM 882 O O . LYS A 1 113 ? 17.961 -7.137 -30.801 1.00 73.94 113 LYS A O 1
ATOM 887 N N . PRO A 1 114 ? 18.167 -7.817 -32.938 1.00 73.50 114 PRO A N 1
ATOM 888 C CA . PRO A 1 114 ? 17.436 -9.050 -32.708 1.00 73.50 114 PRO A CA 1
ATOM 889 C C . PRO A 1 114 ? 18.180 -9.908 -31.681 1.00 73.50 114 PRO A C 1
ATOM 891 O O . PRO A 1 114 ? 19.368 -10.216 -31.805 1.00 73.50 114 PRO A O 1
ATOM 894 N N . SER A 1 115 ? 17.466 -10.273 -30.623 1.00 81.00 115 SER A N 1
ATOM 895 C CA . SER A 1 115 ? 18.001 -11.062 -29.521 1.00 81.00 115 SER A CA 1
ATOM 896 C C . SER A 1 115 ? 17.739 -12.548 -29.739 1.00 81.00 115 SER A C 1
ATOM 898 O O . SER A 1 115 ? 16.649 -12.948 -30.130 1.00 81.00 115 SER A O 1
ATOM 900 N N . ARG A 1 116 ? 18.729 -13.387 -29.418 1.00 81.81 116 ARG A N 1
ATOM 901 C CA . ARG A 1 116 ? 18.638 -14.855 -29.576 1.00 81.81 116 ARG A CA 1
ATOM 902 C C . ARG A 1 116 ? 17.713 -15.543 -28.559 1.00 81.81 116 ARG A C 1
ATOM 904 O O . ARG A 1 116 ? 17.365 -16.702 -28.742 1.00 81.81 116 ARG A O 1
ATOM 911 N N . SER A 1 117 ? 17.360 -14.869 -27.462 1.00 88.06 117 SER A N 1
ATOM 912 C CA . SER A 1 117 ? 16.455 -15.388 -26.427 1.00 88.06 117 SER A CA 1
ATOM 913 C C . SER A 1 117 ? 15.879 -14.261 -25.564 1.00 88.06 117 SER A C 1
ATOM 915 O O . SER A 1 117 ? 16.430 -13.158 -25.529 1.00 88.06 117 SER A O 1
ATOM 917 N N . LYS A 1 118 ? 14.812 -14.550 -24.803 1.00 88.00 118 LYS A N 1
ATOM 918 C CA . LYS A 1 118 ? 14.199 -13.598 -23.853 1.00 88.00 118 LYS A CA 1
ATOM 919 C C . LYS A 1 118 ? 15.198 -13.111 -22.794 1.00 88.00 118 LYS A C 1
ATOM 921 O O . LYS A 1 118 ? 15.258 -11.924 -22.495 1.00 88.00 118 LYS A O 1
ATOM 926 N N . HIS A 1 119 ? 16.022 -14.015 -22.257 1.00 90.00 119 HIS A N 1
ATOM 927 C CA . HIS A 1 119 ? 17.061 -13.652 -21.290 1.00 90.00 119 HIS A CA 1
ATOM 928 C C . HIS A 1 119 ? 18.121 -12.736 -21.912 1.00 90.00 119 HIS A C 1
ATOM 930 O O . HIS A 1 119 ? 18.488 -11.727 -21.316 1.00 90.00 119 HIS A O 1
ATOM 936 N N . HIS A 1 120 ? 18.582 -13.067 -23.123 1.00 90.19 120 HIS A N 1
ATOM 937 C CA . HIS A 1 120 ? 19.561 -12.255 -23.840 1.00 90.19 120 HIS A CA 1
ATOM 938 C C . HIS A 1 120 ? 19.010 -10.853 -24.140 1.00 90.19 120 HIS A C 1
ATOM 940 O O . HIS A 1 120 ? 19.707 -9.869 -23.922 1.00 90.19 120 HIS A O 1
ATOM 946 N N . TYR A 1 121 ? 17.738 -10.752 -24.525 1.00 91.06 121 TYR A N 1
ATOM 947 C CA . TYR A 1 121 ? 17.057 -9.472 -24.702 1.00 91.06 121 TYR A CA 1
ATOM 948 C C . TYR A 1 121 ? 17.036 -8.639 -23.415 1.00 91.06 121 TYR A C 1
ATOM 950 O O . TYR A 1 121 ? 17.450 -7.482 -23.416 1.00 91.06 121 TYR A O 1
ATOM 958 N N . HIS A 1 122 ? 16.639 -9.230 -22.284 1.00 93.81 122 HIS A N 1
ATOM 959 C CA . HIS A 1 122 ? 16.652 -8.514 -21.007 1.00 93.81 122 HIS A CA 1
ATOM 960 C C . HIS A 1 122 ? 18.061 -8.067 -20.589 1.00 93.81 122 HIS A C 1
ATOM 962 O O . HIS A 1 122 ? 18.200 -7.045 -19.922 1.00 93.81 122 HIS A O 1
ATOM 968 N N . MET A 1 123 ? 19.095 -8.827 -20.959 1.00 92.06 123 MET A N 1
ATOM 969 C CA . MET A 1 123 ? 20.491 -8.467 -20.711 1.00 92.06 123 MET A CA 1
ATOM 970 C C . MET A 1 123 ? 20.911 -7.252 -21.541 1.00 92.06 123 MET A C 1
ATOM 972 O O . MET A 1 123 ? 21.444 -6.303 -20.977 1.00 92.06 123 MET A O 1
ATOM 976 N N . GLN A 1 124 ? 20.581 -7.228 -22.836 1.00 92.19 124 GLN A N 1
ATOM 977 C CA . GLN A 1 124 ? 20.847 -6.077 -23.707 1.00 92.19 124 GLN A CA 1
ATOM 978 C C . GLN A 1 124 ? 20.143 -4.812 -23.200 1.00 92.19 124 GLN A C 1
ATOM 980 O O . GLN A 1 124 ? 20.764 -3.758 -23.088 1.00 92.19 124 GLN A O 1
ATOM 985 N N . VAL A 1 125 ? 18.869 -4.926 -22.809 1.00 91.88 125 VAL A N 1
ATOM 986 C CA . VAL A 1 125 ? 18.112 -3.804 -22.232 1.00 91.88 125 VAL A CA 1
ATOM 987 C C . VAL A 1 125 ? 18.718 -3.347 -20.899 1.00 91.88 125 VAL A C 1
ATOM 989 O O . VAL A 1 125 ? 18.761 -2.149 -20.636 1.00 91.88 125 VAL A O 1
ATOM 992 N N . ALA A 1 126 ? 19.224 -4.261 -20.063 1.00 93.38 126 ALA A N 1
ATOM 993 C CA . ALA A 1 126 ? 19.899 -3.902 -18.813 1.00 93.38 126 ALA A CA 1
ATOM 994 C C . ALA A 1 126 ? 21.207 -3.129 -19.054 1.00 93.38 126 ALA A C 1
ATOM 996 O O . ALA A 1 126 ? 21.463 -2.126 -18.385 1.00 93.38 126 ALA A O 1
ATOM 997 N N . GLU A 1 127 ? 22.027 -3.581 -20.005 1.00 92.38 127 GLU A N 1
ATOM 998 C CA . GLU A 1 127 ? 23.278 -2.916 -20.387 1.00 92.38 127 GLU A CA 1
ATOM 999 C C . GLU A 1 127 ? 23.020 -1.524 -20.966 1.00 92.38 127 GLU A C 1
ATOM 1001 O O . GLU A 1 127 ? 23.691 -0.560 -20.595 1.00 92.38 127 GLU A O 1
ATOM 1006 N N . GLU A 1 128 ? 22.007 -1.403 -21.819 1.00 91.50 128 GLU A N 1
ATOM 1007 C CA . GLU A 1 128 ? 21.629 -0.139 -22.439 1.00 91.50 128 GLU A CA 1
ATOM 1008 C C . GLU A 1 128 ? 20.978 0.833 -21.444 1.00 91.50 128 GLU A C 1
ATOM 1010 O O . GLU A 1 128 ? 21.261 2.029 -21.455 1.00 91.50 128 GLU A O 1
ATOM 1015 N N . ALA A 1 129 ? 20.159 0.338 -20.516 1.00 92.25 129 ALA A N 1
ATOM 1016 C CA . ALA A 1 129 ? 19.641 1.156 -19.425 1.00 92.25 129 ALA A CA 1
ATOM 1017 C C . ALA A 1 129 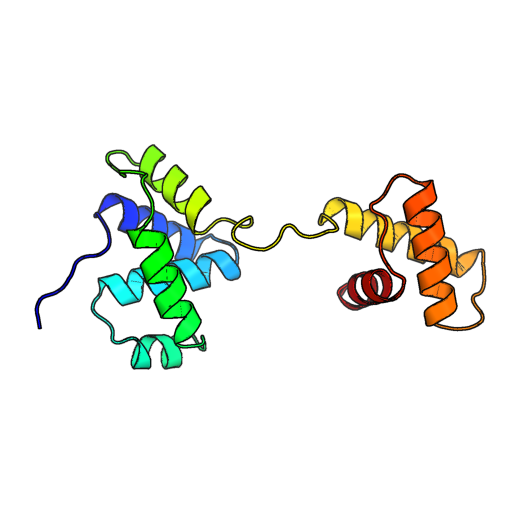? 20.784 1.701 -18.556 1.00 92.25 129 ALA A C 1
ATOM 1019 O O . ALA A 1 129 ? 20.817 2.894 -18.245 1.00 92.25 129 ALA A O 1
ATOM 1020 N N . LYS A 1 130 ? 21.762 0.849 -18.225 1.00 92.62 130 LYS A N 1
ATOM 1021 C CA . LYS A 1 130 ? 22.945 1.243 -17.456 1.00 92.62 130 LYS A CA 1
ATOM 1022 C C . LYS A 1 130 ? 23.779 2.297 -18.191 1.00 92.62 130 LYS A C 1
ATOM 1024 O O . LYS A 1 130 ? 24.204 3.261 -17.560 1.00 92.62 130 LYS A O 1
ATOM 1029 N N . SER A 1 131 ? 24.000 2.151 -19.500 1.00 91.06 131 SER A N 1
ATOM 1030 C CA . SER A 1 131 ? 24.773 3.129 -20.283 1.00 91.06 131 SER A CA 1
ATOM 1031 C C . SER A 1 131 ? 24.083 4.494 -20.380 1.00 91.06 131 SER A C 1
ATOM 1033 O O . SER A 1 131 ? 24.760 5.515 -20.461 1.00 91.06 131 SER A O 1
ATOM 1035 N N . ARG A 1 132 ? 22.748 4.529 -20.285 1.00 90.12 132 ARG A N 1
ATOM 1036 C CA . ARG A 1 132 ? 21.936 5.756 -20.230 1.00 90.12 132 ARG A CA 1
ATOM 1037 C C . ARG A 1 132 ? 21.764 6.329 -18.812 1.00 90.12 132 ARG A C 1
ATOM 1039 O O . ARG A 1 132 ? 20.945 7.224 -18.611 1.00 90.12 132 ARG A O 1
ATOM 1046 N N . GLY A 1 133 ? 22.510 5.823 -17.825 1.00 89.12 133 GLY A N 1
ATOM 1047 C CA . GLY A 1 133 ? 22.510 6.333 -16.449 1.00 89.12 133 GLY A CA 1
ATOM 1048 C C . GLY A 1 133 ? 21.321 5.886 -15.591 1.00 89.12 133 GLY A C 1
ATOM 1049 O O . GLY A 1 133 ? 21.064 6.481 -14.546 1.00 89.12 133 GLY A O 1
ATOM 1050 N N . LEU A 1 134 ? 20.583 4.854 -16.010 1.00 91.19 134 LEU A N 1
ATOM 1051 C CA . LEU A 1 134 ? 19.511 4.261 -15.206 1.00 91.19 134 LEU A CA 1
ATOM 1052 C C . LEU A 1 134 ? 20.084 3.283 -14.161 1.00 91.19 134 LEU A C 1
ATOM 1054 O O . LEU A 1 134 ? 21.224 2.824 -14.297 1.00 91.19 134 LEU A O 1
ATOM 1058 N N . PRO A 1 135 ? 19.313 2.931 -13.112 1.00 87.81 135 PRO A N 1
ATOM 1059 C CA . PRO A 1 135 ? 19.786 2.028 -12.070 1.00 87.81 135 PRO A CA 1
ATOM 1060 C C . PRO A 1 135 ? 20.283 0.694 -12.630 1.00 87.81 135 PRO A C 1
ATOM 1062 O O . PRO A 1 135 ? 19.660 0.101 -13.512 1.00 87.81 135 PRO A O 1
ATOM 1065 N N . ALA A 1 136 ? 21.374 0.178 -12.060 1.00 91.44 136 ALA A N 1
ATOM 1066 C CA . ALA A 1 136 ? 21.912 -1.128 -12.420 1.00 91.44 136 ALA A CA 1
ATOM 1067 C C . ALA A 1 136 ? 20.943 -2.245 -11.992 1.00 91.44 136 ALA A C 1
ATOM 1069 O O . ALA A 1 136 ? 20.896 -2.664 -10.830 1.00 91.44 136 ALA A O 1
ATOM 1070 N N . LEU A 1 137 ? 20.146 -2.716 -12.946 1.00 90.69 137 LEU A N 1
ATOM 1071 C CA . LEU A 1 137 ? 19.158 -3.768 -12.754 1.00 90.69 137 LEU A CA 1
ATOM 1072 C C . LEU A 1 137 ? 19.630 -5.085 -13.366 1.00 90.69 137 LEU A C 1
ATOM 1074 O O . LEU A 1 137 ? 20.288 -5.117 -14.399 1.00 90.69 137 LEU A O 1
ATOM 1078 N N . SER A 1 138 ? 19.256 -6.194 -12.728 1.00 91.94 138 SER A N 1
ATOM 1079 C CA . SER A 1 138 ? 19.497 -7.524 -13.292 1.00 91.94 138 SER A CA 1
ATOM 1080 C C . SER A 1 138 ? 18.573 -7.789 -14.491 1.00 91.94 138 SER A C 1
ATOM 1082 O O . SER A 1 138 ? 17.449 -7.272 -14.499 1.00 91.94 138 SER A O 1
ATOM 1084 N N . PRO A 1 139 ? 18.944 -8.679 -15.431 1.00 91.75 139 PRO A N 1
ATOM 1085 C CA . PRO A 1 139 ? 18.059 -9.092 -16.527 1.00 91.75 139 PRO A CA 1
ATOM 1086 C C . PRO A 1 139 ? 16.691 -9.592 -16.034 1.00 91.75 139 PRO A C 1
ATOM 1088 O O . PRO A 1 139 ? 15.650 -9.327 -16.631 1.00 91.75 139 PRO A O 1
ATOM 1091 N N . ARG A 1 140 ? 16.654 -10.266 -14.878 1.00 91.31 140 ARG A N 1
ATOM 1092 C CA . ARG A 1 140 ? 15.400 -10.714 -14.254 1.00 91.31 140 ARG A CA 1
ATOM 1093 C C . ARG A 1 140 ? 14.534 -9.545 -13.776 1.00 91.31 140 ARG A C 1
ATOM 1095 O O . ARG A 1 140 ? 13.315 -9.601 -13.896 1.00 91.31 140 ARG A O 1
ATOM 1102 N N . SER A 1 141 ? 15.146 -8.497 -13.225 1.00 90.50 141 SER A N 1
ATOM 1103 C CA . SER A 1 141 ? 14.438 -7.280 -12.808 1.00 90.50 141 SER A CA 1
ATOM 1104 C C . SER A 1 141 ? 13.859 -6.531 -14.006 1.00 90.50 141 SER A C 1
ATOM 1106 O O . SER A 1 141 ? 12.710 -6.112 -13.930 1.00 90.50 141 SER A O 1
ATOM 1108 N N . ILE A 1 142 ? 14.616 -6.426 -15.104 1.00 92.25 142 ILE A N 1
ATOM 1109 C CA . ILE A 1 142 ? 14.128 -5.870 -16.374 1.00 92.25 142 ILE A CA 1
ATOM 1110 C C . ILE A 1 142 ? 12.924 -6.666 -16.873 1.00 92.25 142 ILE A C 1
ATOM 1112 O O . ILE A 1 142 ? 11.875 -6.080 -17.111 1.00 92.25 142 ILE A O 1
ATOM 1116 N N . GLY A 1 143 ? 13.026 -7.998 -16.932 1.00 90.44 143 GLY A N 1
ATOM 1117 C CA . GLY A 1 143 ? 11.914 -8.851 -17.360 1.00 90.44 143 GLY A CA 1
ATOM 1118 C C . GLY A 1 143 ? 10.625 -8.596 -16.580 1.00 90.44 143 GLY A C 1
ATOM 1119 O O . GLY A 1 143 ? 9.577 -8.408 -17.182 1.00 90.44 143 GLY A O 1
ATOM 1120 N N . ARG A 1 144 ? 10.715 -8.472 -15.249 1.00 90.25 144 ARG A N 1
ATOM 1121 C CA . ARG A 1 144 ? 9.553 -8.142 -14.406 1.00 90.25 144 ARG A CA 1
ATOM 1122 C C . ARG A 1 144 ? 8.969 -6.755 -14.681 1.00 90.25 144 ARG A C 1
ATOM 1124 O O . ARG A 1 144 ? 7.773 -6.578 -14.509 1.00 90.25 144 ARG A O 1
ATOM 1131 N N . ILE A 1 145 ? 9.796 -5.770 -15.039 1.00 89.69 145 ILE A N 1
ATOM 1132 C CA . ILE A 1 145 ? 9.332 -4.416 -15.385 1.00 89.69 145 ILE A CA 1
ATOM 1133 C C . ILE A 1 145 ? 8.568 -4.436 -16.712 1.00 89.69 145 ILE A C 1
ATOM 1135 O O . ILE A 1 145 ? 7.526 -3.792 -16.814 1.00 89.69 145 ILE A O 1
ATOM 1139 N N . LEU A 1 146 ? 9.078 -5.183 -17.696 1.00 89.06 146 LEU A N 1
ATOM 1140 C CA . LEU A 1 146 ? 8.459 -5.316 -19.015 1.00 89.06 146 LEU A CA 1
ATOM 1141 C C . LEU A 1 146 ? 7.156 -6.126 -18.958 1.00 89.06 146 LEU A C 1
ATOM 1143 O O . LEU A 1 146 ? 6.192 -5.763 -19.612 1.00 89.06 146 LEU A O 1
ATOM 1147 N N . GLU A 1 147 ? 7.105 -7.183 -18.144 1.00 87.75 147 GLU A N 1
ATOM 1148 C CA . GLU A 1 147 ? 5.899 -8.005 -17.933 1.00 87.75 147 GLU A CA 1
ATOM 1149 C C . GLU A 1 147 ? 4.806 -7.293 -17.123 1.00 87.75 147 GLU A C 1
ATOM 1151 O O . GLU A 1 147 ? 3.657 -7.713 -17.147 1.00 87.75 147 GLU A O 1
ATOM 1156 N N . ALA A 1 148 ? 5.161 -6.245 -16.377 1.00 80.56 148 ALA A N 1
ATOM 1157 C CA . ALA A 1 148 ? 4.219 -5.451 -15.591 1.00 80.56 148 ALA A CA 1
ATOM 1158 C C . ALA A 1 148 ? 3.599 -4.282 -16.380 1.00 80.56 148 ALA A C 1
ATOM 1160 O O . ALA A 1 148 ? 2.842 -3.507 -15.792 1.00 80.56 148 ALA A O 1
ATOM 1161 N N . GLN A 1 149 ? 3.949 -4.115 -17.661 1.00 69.94 149 GLN A N 1
ATOM 1162 C CA . GLN A 1 149 ? 3.254 -3.181 -18.548 1.00 69.94 149 GLN A CA 1
ATOM 1163 C C . GLN A 1 149 ? 1.943 -3.816 -19.045 1.00 69.94 149 GLN A C 1
ATOM 1165 O O . GLN A 1 149 ? 1.923 -5.034 -19.237 1.00 69.94 149 GLN A O 1
ATOM 1170 N N . PRO A 1 150 ? 0.864 -3.027 -19.196 1.00 53.88 150 PRO A N 1
ATOM 1171 C CA . PRO A 1 150 ? -0.403 -3.500 -19.752 1.00 53.88 150 PRO A CA 1
ATOM 1172 C C . PRO A 1 150 ? -0.280 -3.953 -21.212 1.00 53.88 150 PRO A C 1
ATOM 1174 O O . PRO A 1 150 ? 0.615 -3.442 -21.924 1.00 53.88 150 PRO A O 1
#

pLDDT: mean 84.36, std 10.47, range [41.19, 93.81]

Secondary structure (DSSP, 8-state):
------S-HHHHHHHHHHHHHS-HHHHHHHHHHHHHHTT--HHHHHHHHT--HHHHHHHHHHHHT-----SSHHHHHHHHHHHHSTTSSSPPSS-HHHHHHHHHHHHHHHTTS--SSHHHHHHHHHHHHHHTT-----HHHHHHHHHT--

Sequence (150 aa):
MPHIQILNPIEKQVLEHIAATGSDEMIKRANILLELNSGENHKNIVKKLGVAKQTVTNWKKKWTSSTITSETLEDAIAKVNDVLGVNAGRPKKCKRAEASKIVEISEWSKNRKPSRSKHHYHMQVAEEAKSRGLPALSPRSIGRILEAQP